Protein AF-A0A0B6XXY2-F1 (afdb_monomer_lite)

Secondary structure (DSSP, 8-state):
-PPP-S--PPEEEEETT-SGGGTPPSBTHHHHHTT-S--SEEEE--GGGGGG-SEEEEES---------TT-EEEEE-SS-TTTSTTTTTGGGS--S--------------

Foldseek 3Di:
DDDPPDPQQAAEEEAAVFDVVVVDDFFQVRCVVVVPPDSRYTYDHDPVCQLVHQEYEYADDDDDPDDHDPSHYYHYDYPDDLCPDPPSVVVPPPPPDDPPPPPDDDPDDPD

InterPro domains:
  IPR031481 Fucosyltransferase, N-terminal [PF17039] (13-90)

Sequence (111 aa):
RKLPSGDIKLKKILVYDGLAGWDLKPGQETFLQQKCAVPYCELIDSRHDQAQADVILFQGISLDQEPHPPHQKWVLFMLESPYHTQDLSSAACKLRRVCLNLFIVFPQIWR

pLDDT: mean 70.36, std 19.59, range [29.64, 91.94]

Organism: NCBI:txid1028688

Structure (mmCIF, N/CA/C/O backbone):
data_AF-A0A0B6XXY2-F1
#
_entry.id   AF-A0A0B6XXY2-F1
#
loop_
_atom_site.group_PDB
_atom_site.id
_atom_site.type_symbol
_atom_site.label_atom_id
_atom_site.label_alt_id
_atom_site.label_comp_id
_atom_site.label_asym_id
_atom_site.label_entity_id
_atom_site.label_seq_id
_atom_site.pdbx_PDB_ins_code
_atom_site.Cartn_x
_atom_site.Cartn_y
_atom_site.Cartn_z
_atom_site.occupancy
_atom_site.B_iso_or_equiv
_atom_site.auth_seq_id
_atom_site.auth_comp_id
_atom_site.auth_asym_id
_atom_site.auth_atom_id
_atom_site.pdbx_PDB_model_num
ATOM 1 N N . ARG A 1 1 ? -20.941 8.622 4.257 1.00 47.59 1 ARG A N 1
ATOM 2 C CA . ARG A 1 1 ? -21.181 7.207 3.871 1.00 47.59 1 ARG A CA 1
ATOM 3 C C . ARG A 1 1 ? -21.296 6.410 5.166 1.00 47.59 1 ARG A C 1
ATOM 5 O O . ARG A 1 1 ? -20.452 6.624 6.025 1.00 47.59 1 ARG A O 1
ATOM 12 N N . LYS A 1 2 ? -22.353 5.608 5.360 1.00 42.56 2 LYS A N 1
ATOM 13 C CA . LYS A 1 2 ? -22.511 4.772 6.567 1.00 42.56 2 LYS A CA 1
ATOM 14 C C . LYS A 1 2 ? -21.438 3.675 6.560 1.00 42.56 2 LYS A C 1
ATOM 16 O O . LYS A 1 2 ? -21.317 2.981 5.554 1.00 42.56 2 LYS A O 1
ATOM 21 N N . LEU A 1 3 ? -20.669 3.555 7.644 1.00 57.56 3 LEU A N 1
ATOM 22 C CA . LEU A 1 3 ? -19.787 2.408 7.871 1.00 57.56 3 LEU A CA 1
ATOM 23 C C . LEU A 1 3 ? -20.664 1.175 8.156 1.00 57.56 3 LEU A C 1
ATOM 25 O O . LEU A 1 3 ? -21.597 1.292 8.957 1.00 57.56 3 LEU A O 1
ATOM 29 N N . PRO A 1 4 ? -20.437 0.015 7.516 1.00 54.84 4 PRO A N 1
ATOM 30 C CA . PRO A 1 4 ? -21.090 -1.219 7.915 1.00 54.84 4 PRO A CA 1
ATOM 31 C C . PRO A 1 4 ? -20.634 -1.560 9.335 1.00 54.84 4 PRO A C 1
ATOM 33 O O . PRO A 1 4 ? -19.447 -1.727 9.592 1.00 54.84 4 PRO A O 1
ATOM 36 N N . SER A 1 5 ? -21.593 -1.639 10.254 1.00 54.03 5 SER A N 1
ATOM 37 C CA . SER A 1 5 ? -21.410 -2.034 11.655 1.00 54.03 5 SER A CA 1
ATOM 38 C C . SER A 1 5 ? -21.268 -3.559 11.776 1.00 54.03 5 SER A C 1
ATOM 40 O O . SER A 1 5 ? -22.029 -4.210 12.487 1.00 54.03 5 SER A O 1
ATOM 42 N N . GLY A 1 6 ? -20.344 -4.128 11.005 1.00 57.50 6 GLY A N 1
ATOM 43 C CA . GLY A 1 6 ? -19.832 -5.484 11.171 1.00 57.50 6 GLY A CA 1
ATOM 44 C C . GLY A 1 6 ? -18.355 -5.392 11.529 1.00 57.50 6 GLY A C 1
ATOM 45 O O . GLY A 1 6 ? -17.727 -4.373 11.253 1.00 57.50 6 GLY A O 1
ATOM 46 N N . ASP A 1 7 ? -17.804 -6.426 12.150 1.00 61.56 7 ASP A N 1
ATOM 47 C CA . ASP A 1 7 ? -16.377 -6.523 12.464 1.00 61.56 7 ASP A CA 1
ATOM 48 C C . ASP A 1 7 ? -15.574 -6.593 11.146 1.00 61.56 7 ASP A C 1
ATOM 50 O O . ASP A 1 7 ? -15.322 -7.661 10.585 1.00 61.56 7 ASP A O 1
ATOM 54 N N . ILE A 1 8 ? -15.307 -5.434 10.533 1.00 71.69 8 ILE A N 1
ATOM 55 C CA . ILE A 1 8 ? -14.610 -5.359 9.249 1.00 71.69 8 ILE A CA 1
ATOM 56 C C . ILE A 1 8 ? -13.128 -5.518 9.543 1.00 71.69 8 ILE A C 1
ATOM 58 O O . ILE A 1 8 ? -12.460 -4.576 9.968 1.00 71.69 8 ILE A O 1
ATOM 62 N N . LYS A 1 9 ? -12.617 -6.723 9.282 1.00 80.38 9 LYS A N 1
ATOM 63 C CA . LYS A 1 9 ? -11.188 -7.016 9.352 1.00 80.38 9 LYS A CA 1
ATOM 64 C C . LYS A 1 9 ? -10.414 -6.043 8.459 1.00 80.38 9 LYS A C 1
ATOM 66 O O . LYS A 1 9 ? -10.593 -6.045 7.238 1.00 80.38 9 LYS A O 1
ATOM 71 N N . LEU A 1 10 ? -9.551 -5.241 9.079 1.00 85.19 10 LEU A N 1
ATOM 72 C CA . LEU A 1 10 ? -8.656 -4.330 8.375 1.00 85.19 10 LEU A CA 1
ATOM 73 C C . LEU A 1 10 ? -7.674 -5.124 7.511 1.00 85.19 10 LEU A C 1
ATOM 75 O O . LEU A 1 10 ? -7.144 -6.159 7.923 1.00 85.19 10 LEU A O 1
ATOM 79 N N . LYS A 1 11 ? -7.474 -4.642 6.285 1.00 88.62 11 LYS A N 1
ATOM 80 C CA . LYS A 1 11 ? -6.505 -5.196 5.341 1.00 88.62 11 LYS A CA 1
ATOM 81 C C . LYS A 1 11 ? -5.139 -4.570 5.569 1.00 88.62 11 LYS A C 1
ATOM 83 O O . LYS A 1 11 ? -5.035 -3.348 5.637 1.00 88.62 11 LYS A O 1
ATOM 88 N N . LYS A 1 12 ? -4.103 -5.404 5.648 1.00 90.81 12 LYS A N 1
ATOM 89 C CA . LYS A 1 12 ? -2.734 -4.962 5.937 1.00 90.81 12 LYS A CA 1
ATOM 90 C C . LYS A 1 12 ? -1.961 -4.714 4.651 1.00 90.81 12 LYS A C 1
ATOM 92 O O . LYS A 1 12 ? -1.822 -5.622 3.829 1.00 90.81 12 LYS A O 1
ATOM 97 N N . ILE A 1 13 ? -1.448 -3.499 4.501 1.00 90.69 13 ILE A N 1
ATOM 98 C CA . ILE A 1 13 ? -0.597 -3.091 3.385 1.00 90.69 13 ILE A CA 1
ATOM 99 C C . ILE A 1 13 ? 0.792 -2.796 3.946 1.00 90.69 13 ILE A C 1
ATOM 101 O O . ILE A 1 13 ? 0.983 -1.816 4.663 1.00 90.69 13 ILE A O 1
ATOM 105 N N . LEU A 1 14 ? 1.752 -3.656 3.620 1.00 90.94 14 LEU A N 1
ATOM 106 C CA . LEU A 1 14 ? 3.152 -3.481 3.977 1.00 90.94 14 LEU A CA 1
ATOM 107 C C . LEU A 1 14 ? 3.837 -2.581 2.957 1.00 90.94 14 LEU A C 1
ATOM 109 O O . LEU A 1 14 ? 3.887 -2.923 1.781 1.00 90.94 14 LEU A O 1
ATOM 113 N N . VAL A 1 15 ? 4.400 -1.465 3.408 1.00 90.56 15 VAL A N 1
ATOM 114 C CA . VAL A 1 15 ? 5.299 -0.637 2.600 1.00 90.56 15 VAL A CA 1
ATOM 115 C C . VAL A 1 15 ? 6.718 -1.131 2.839 1.00 90.56 15 VAL A C 1
ATOM 117 O O . VAL A 1 15 ? 7.299 -0.894 3.897 1.00 90.56 15 VAL A O 1
ATOM 120 N N . TYR A 1 16 ? 7.254 -1.866 1.866 1.00 86.38 16 TYR A N 1
ATOM 121 C CA . TYR A 1 16 ? 8.502 -2.616 2.002 1.00 86.38 16 TYR A CA 1
ATOM 122 C C . TYR A 1 16 ? 9.716 -1.706 2.229 1.00 86.38 16 TYR A C 1
ATOM 124 O O . TYR A 1 16 ? 10.617 -2.044 2.993 1.00 86.38 16 TYR A O 1
ATOM 132 N N . ASP A 1 17 ? 9.732 -0.530 1.610 1.00 84.75 17 ASP A N 1
ATOM 133 C CA . ASP A 1 17 ? 10.802 0.467 1.748 1.00 84.75 17 ASP A CA 1
ATOM 134 C C . ASP A 1 17 ? 10.622 1.373 2.979 1.00 84.75 17 ASP A C 1
ATOM 136 O O . ASP A 1 17 ? 11.463 2.222 3.274 1.00 84.75 17 ASP A O 1
ATOM 140 N N . GLY A 1 18 ? 9.546 1.151 3.739 1.00 86.62 18 GLY A N 1
ATOM 141 C CA . GLY A 1 18 ? 9.182 1.921 4.919 1.00 86.62 18 GLY A CA 1
ATOM 142 C C . GLY A 1 18 ? 8.294 3.128 4.609 1.00 86.62 18 GLY A C 1
ATOM 143 O O . GLY A 1 18 ? 8.258 3.666 3.504 1.00 86.62 18 GLY A O 1
ATOM 144 N N . LEU A 1 19 ? 7.557 3.573 5.627 1.00 87.00 19 LEU A N 1
ATOM 145 C CA . LEU A 1 19 ? 6.554 4.637 5.490 1.00 87.00 19 LEU A CA 1
ATOM 146 C C . LEU A 1 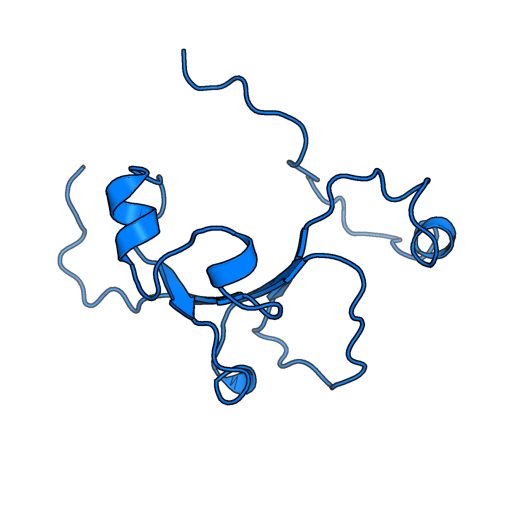19 ? 7.165 6.041 5.394 1.00 87.00 19 LEU A C 1
ATOM 148 O O . LEU A 1 19 ? 6.582 6.928 4.770 1.00 87.00 19 LEU A O 1
ATOM 152 N N . ALA A 1 20 ? 8.355 6.235 5.970 1.00 84.00 20 ALA A N 1
ATOM 153 C CA . ALA A 1 20 ? 9.033 7.529 6.014 1.00 84.00 20 ALA A CA 1
ATOM 154 C C . ALA A 1 20 ? 9.383 8.069 4.618 1.00 84.00 20 ALA A C 1
ATOM 156 O O . ALA A 1 20 ? 9.305 9.273 4.391 1.00 84.00 20 ALA A O 1
ATOM 157 N N . GLY A 1 21 ? 9.714 7.192 3.663 1.00 77.62 21 GLY A N 1
ATOM 158 C CA . GLY A 1 21 ? 10.034 7.601 2.292 1.00 77.62 21 GLY A CA 1
ATOM 159 C C . GLY A 1 21 ? 8.849 8.202 1.528 1.00 77.62 21 GLY A C 1
ATOM 160 O O . GLY A 1 21 ? 9.049 8.844 0.501 1.00 77.62 21 GLY A O 1
ATOM 161 N N . TRP A 1 22 ? 7.621 7.979 2.006 1.00 77.56 22 TRP A N 1
ATOM 162 C CA . TRP A 1 22 ? 6.375 8.404 1.358 1.00 77.56 22 TRP A CA 1
ATOM 163 C C . TRP A 1 22 ? 5.598 9.425 2.202 1.00 77.56 22 TRP A C 1
ATOM 165 O O . TRP A 1 22 ? 4.475 9.772 1.840 1.00 77.56 22 TRP A O 1
ATOM 175 N N . ASP A 1 23 ? 6.167 9.877 3.326 1.00 84.31 23 ASP A N 1
ATOM 176 C CA . ASP A 1 23 ? 5.490 10.727 4.317 1.00 84.31 23 ASP A CA 1
ATOM 177 C C . ASP A 1 23 ? 4.131 10.140 4.765 1.00 84.31 23 ASP A C 1
ATOM 179 O O . ASP A 1 23 ? 3.121 10.830 4.923 1.00 84.31 23 ASP A O 1
ATOM 183 N N . LEU A 1 24 ? 4.086 8.810 4.915 1.00 86.12 24 LEU A N 1
ATOM 184 C CA . LEU A 1 24 ? 2.894 8.082 5.342 1.00 86.12 24 LE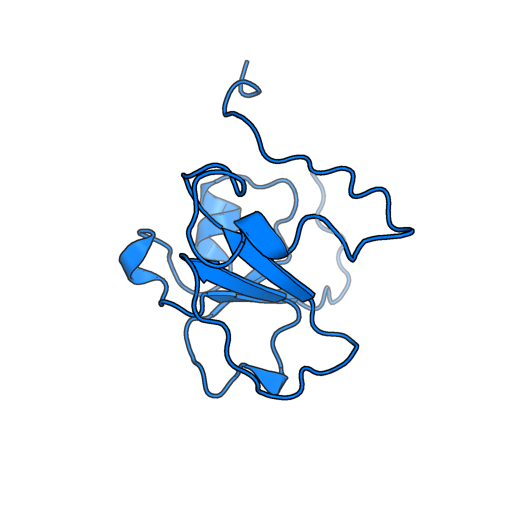U A CA 1
ATOM 185 C C . LEU A 1 24 ? 2.932 7.831 6.845 1.00 86.12 24 LEU A C 1
ATOM 187 O O . LEU A 1 24 ? 3.987 7.615 7.442 1.00 86.12 24 LEU A O 1
ATOM 191 N N . LYS A 1 25 ? 1.748 7.796 7.455 1.00 88.00 25 LYS A N 1
ATOM 192 C CA . LYS A 1 25 ? 1.593 7.432 8.860 1.00 88.00 25 LYS A CA 1
ATOM 193 C C . LYS A 1 25 ? 1.203 5.960 8.968 1.00 88.00 25 LYS A C 1
ATOM 195 O O . LYS A 1 25 ? 0.433 5.481 8.132 1.00 88.00 25 LYS A O 1
ATOM 200 N N . PRO A 1 26 ? 1.701 5.240 9.984 1.00 87.44 26 PRO A N 1
ATOM 201 C CA . PRO A 1 26 ? 1.296 3.862 10.214 1.00 87.44 26 PRO A CA 1
ATOM 202 C C . PRO A 1 26 ? -0.193 3.775 10.574 1.00 87.44 26 PRO A C 1
ATOM 204 O O . PRO A 1 26 ? -0.797 4.713 11.101 1.00 87.44 26 PRO A O 1
ATOM 207 N N . GLY A 1 27 ? -0.790 2.618 10.301 1.00 87.81 27 GLY A N 1
ATOM 208 C CA . GLY A 1 27 ? -2.191 2.341 10.588 1.00 87.81 27 GLY A CA 1
ATOM 209 C C . GLY A 1 27 ? -3.155 2.909 9.544 1.00 87.81 27 GLY A C 1
ATOM 210 O O . GLY A 1 27 ? -2.861 2.989 8.352 1.00 87.81 27 GLY A O 1
ATOM 211 N N . GLN A 1 28 ? -4.356 3.266 9.995 1.00 88.56 28 GLN A N 1
ATOM 212 C CA . GLN A 1 28 ? -5.466 3.702 9.137 1.00 88.56 28 GLN A CA 1
ATOM 213 C C . GLN A 1 28 ? -5.481 5.226 8.895 1.00 88.56 28 GLN A C 1
ATOM 215 O O . GLN A 1 28 ? -6.273 5.730 8.095 1.00 88.56 28 GLN A O 1
ATOM 220 N N . GLU A 1 29 ? -4.633 5.982 9.599 1.00 86.56 29 GLU A N 1
ATOM 221 C CA . GLU A 1 29 ? -4.728 7.443 9.684 1.00 86.56 29 GLU A CA 1
ATOM 222 C C . GLU A 1 29 ? -4.628 8.116 8.310 1.00 86.56 29 GLU A C 1
ATOM 224 O O . GLU A 1 29 ? -5.448 8.978 7.984 1.00 86.56 29 GLU A O 1
ATOM 229 N N . THR A 1 30 ? -3.695 7.668 7.467 1.00 85.50 30 THR A N 1
ATOM 230 C CA . THR A 1 30 ? -3.523 8.202 6.112 1.00 85.50 30 THR A CA 1
ATOM 231 C C . THR A 1 30 ? -4.784 8.039 5.261 1.00 85.50 30 THR A C 1
ATOM 233 O O . THR A 1 30 ? -5.205 8.991 4.603 1.00 85.50 30 THR A O 1
ATOM 236 N N . PHE A 1 31 ? -5.440 6.875 5.301 1.00 86.12 31 PHE A N 1
ATOM 237 C CA . PHE A 1 31 ? -6.652 6.627 4.510 1.00 86.12 31 PHE A CA 1
ATOM 238 C C . PHE A 1 31 ? -7.821 7.511 4.948 1.00 86.12 31 PHE A C 1
ATOM 240 O O . PHE A 1 31 ? -8.602 7.975 4.111 1.00 86.12 31 PHE A O 1
ATOM 247 N N . LEU A 1 32 ? -7.935 7.765 6.254 1.00 84.75 32 LEU A N 1
ATOM 248 C CA . LEU A 1 32 ? -8.969 8.630 6.813 1.00 84.75 32 LEU A CA 1
ATOM 249 C C . LEU A 1 32 ? -8.704 10.105 6.487 1.00 84.75 32 LEU A C 1
ATOM 251 O O . LEU A 1 32 ? -9.625 10.808 6.066 1.00 84.75 32 LEU A O 1
ATOM 255 N N . GLN A 1 33 ? -7.455 10.563 6.615 1.00 85.69 33 GLN A N 1
ATOM 256 C CA . GLN A 1 33 ? -7.053 11.941 6.307 1.00 85.69 33 GLN A CA 1
ATOM 257 C C . GLN A 1 33 ? -7.228 12.274 4.825 1.00 85.69 33 GLN A C 1
ATOM 259 O O . GLN A 1 33 ? -7.789 13.317 4.488 1.00 85.69 33 GLN A O 1
ATOM 264 N N . GLN A 1 34 ? -6.828 11.359 3.939 1.00 84.31 34 GLN A N 1
ATOM 265 C CA . GLN A 1 34 ? -6.961 11.519 2.489 1.00 84.31 34 GLN A CA 1
ATOM 266 C C . GLN A 1 34 ? -8.384 11.243 1.975 1.00 84.31 34 GLN A C 1
ATOM 268 O O . GLN A 1 34 ? -8.647 11.379 0.781 1.00 84.31 34 GLN A O 1
ATOM 273 N N . LYS A 1 35 ? -9.324 10.880 2.864 1.00 84.44 35 LYS A N 1
ATOM 274 C CA . LYS A 1 35 ? -10.720 10.547 2.527 1.00 84.44 35 LYS A CA 1
ATOM 275 C C . LYS A 1 35 ? -10.809 9.486 1.421 1.00 84.44 35 LYS A C 1
ATOM 277 O O . LYS A 1 35 ? -11.655 9.571 0.525 1.00 84.44 35 LYS A O 1
ATOM 282 N N . CYS A 1 36 ? -9.939 8.479 1.495 1.00 79.31 36 CYS A N 1
ATOM 283 C CA . CYS A 1 36 ? -9.875 7.392 0.528 1.00 79.31 36 CYS A CA 1
ATOM 284 C C . CYS A 1 36 ? -11.202 6.622 0.473 1.00 79.31 36 CYS A C 1
ATOM 286 O O . CYS A 1 36 ? -11.891 6.433 1.477 1.00 79.31 36 CYS A O 1
ATOM 288 N N . ALA A 1 37 ? -11.568 6.139 -0.717 1.00 79.44 37 ALA A N 1
ATOM 289 C CA . ALA A 1 37 ? -12.807 5.380 -0.904 1.00 79.44 37 ALA A CA 1
ATOM 290 C C . ALA A 1 37 ? -12.822 4.049 -0.128 1.00 79.44 37 ALA A C 1
ATOM 292 O O . ALA A 1 37 ? -13.897 3.542 0.193 1.00 79.44 37 ALA A O 1
ATOM 293 N N . VAL A 1 38 ? -11.636 3.526 0.187 1.00 78.56 38 VAL A N 1
ATOM 294 C CA . VAL A 1 38 ? -11.387 2.318 0.975 1.00 78.56 38 VAL A CA 1
ATOM 295 C C . VAL A 1 38 ? -10.767 2.705 2.321 1.00 78.56 38 VAL A C 1
ATOM 297 O O . VAL A 1 38 ? -9.549 2.819 2.418 1.00 78.56 38 VAL A O 1
ATOM 300 N N . PRO A 1 39 ? -11.579 2.933 3.369 1.00 76.50 39 PRO A N 1
ATOM 301 C CA . PRO A 1 39 ? -11.048 3.247 4.688 1.00 76.50 39 PRO A CA 1
ATOM 302 C C . PRO A 1 39 ? -10.553 2.001 5.434 1.00 76.50 39 PRO A C 1
ATOM 304 O O . PRO A 1 39 ? -9.839 2.151 6.407 1.00 76.50 39 PRO A O 1
ATOM 307 N N . TYR A 1 40 ? -10.905 0.779 5.024 1.00 85.19 40 TYR A N 1
ATOM 308 C CA . TYR A 1 40 ? -10.644 -0.457 5.788 1.00 85.19 40 TYR A CA 1
ATOM 309 C C . TYR A 1 40 ? -9.254 -1.066 5.548 1.00 85.19 40 TYR A C 1
ATOM 311 O O . TYR A 1 40 ? -9.109 -2.286 5.458 1.00 85.19 40 TYR A O 1
ATOM 319 N N . CYS A 1 41 ? -8.243 -0.215 5.414 1.00 85.69 41 CYS A N 1
ATOM 320 C CA . CYS A 1 41 ? -6.861 -0.615 5.189 1.00 85.69 41 CYS A CA 1
ATOM 321 C C . CYS A 1 41 ? -5.964 0.018 6.251 1.00 85.69 41 CYS A C 1
ATOM 323 O O . CYS A 1 41 ? -6.199 1.151 6.668 1.00 85.69 41 CYS A O 1
ATOM 325 N N . GLU A 1 42 ? -4.925 -0.700 6.656 1.00 89.69 42 GLU A N 1
ATOM 326 C CA . GLU A 1 42 ? -3.882 -0.197 7.540 1.00 89.69 42 GLU A CA 1
ATOM 327 C C . GLU A 1 42 ? -2.506 -0.337 6.888 1.00 89.69 42 GLU A C 1
ATOM 329 O O . GLU A 1 42 ? -2.220 -1.328 6.211 1.00 89.69 42 GLU A O 1
ATOM 334 N N . LEU A 1 43 ? -1.673 0.685 7.076 1.00 90.88 43 LEU A N 1
ATOM 335 C CA . LEU A 1 43 ? -0.293 0.715 6.616 1.00 90.88 43 LEU A CA 1
ATOM 336 C C . LEU A 1 43 ? 0.638 0.182 7.702 1.00 90.88 43 LEU A C 1
ATOM 338 O O . LEU A 1 43 ? 0.583 0.626 8.849 1.00 90.88 43 LEU A O 1
ATOM 342 N N . ILE A 1 44 ? 1.519 -0.731 7.317 1.00 91.94 44 ILE A N 1
ATOM 343 C CA . ILE A 1 44 ? 2.581 -1.268 8.168 1.00 91.94 44 ILE A CA 1
ATOM 344 C C . ILE A 1 44 ? 3.929 -1.114 7.454 1.00 91.94 44 ILE A C 1
ATOM 346 O O . ILE A 1 44 ? 3.989 -1.098 6.226 1.00 91.94 44 ILE A O 1
ATOM 350 N N . ASP A 1 45 ? 5.010 -1.005 8.219 1.00 89.25 45 ASP A N 1
ATOM 351 C CA . ASP A 1 45 ? 6.403 -0.915 7.746 1.00 89.25 45 ASP A CA 1
ATOM 352 C C . ASP A 1 45 ? 7.288 -2.070 8.247 1.00 89.25 45 ASP A C 1
ATOM 354 O O . ASP A 1 45 ? 8.431 -2.232 7.819 1.00 89.25 45 ASP A O 1
ATOM 358 N N . SER A 1 46 ? 6.768 -2.898 9.151 1.00 86.62 46 SER A N 1
ATOM 359 C CA . SER A 1 46 ? 7.491 -4.021 9.741 1.00 86.62 46 SER A CA 1
ATOM 360 C C . SER A 1 46 ? 7.642 -5.184 8.756 1.00 86.62 46 SER A C 1
ATOM 362 O O . SER A 1 46 ? 6.675 -5.869 8.417 1.00 86.62 46 SER A O 1
ATOM 364 N N . ARG A 1 47 ? 8.889 -5.485 8.365 1.00 83.56 47 ARG A N 1
ATOM 365 C CA . ARG A 1 47 ? 9.231 -6.676 7.556 1.00 83.56 47 ARG A CA 1
ATOM 366 C C . ARG A 1 47 ? 8.878 -7.996 8.251 1.00 83.56 47 ARG A C 1
ATOM 368 O O . ARG A 1 47 ? 8.616 -8.988 7.583 1.00 83.56 47 ARG A O 1
ATOM 375 N N . HIS A 1 48 ? 8.826 -8.019 9.584 1.00 85.12 48 HIS A N 1
ATOM 376 C CA . HIS A 1 48 ? 8.458 -9.222 10.340 1.00 85.12 48 HIS A CA 1
ATOM 377 C C . HIS A 1 48 ? 6.997 -9.628 10.097 1.00 85.12 48 HIS A C 1
ATOM 379 O O . HIS A 1 48 ? 6.660 -10.810 10.140 1.00 85.12 48 HIS A O 1
ATOM 385 N N . ASP A 1 49 ? 6.138 -8.659 9.779 1.00 85.12 49 ASP A N 1
ATOM 386 C CA . ASP A 1 49 ? 4.720 -8.877 9.502 1.00 85.12 49 ASP A CA 1
ATOM 387 C C . ASP A 1 49 ? 4.441 -9.168 8.021 1.00 85.12 49 ASP A C 1
ATOM 389 O O . ASP A 1 49 ? 3.282 -9.297 7.617 1.00 85.12 49 ASP A O 1
ATOM 393 N N . GLN A 1 50 ? 5.490 -9.342 7.208 1.00 84.44 50 GLN A N 1
ATOM 394 C CA . GLN A 1 50 ? 5.382 -9.632 5.781 1.00 84.44 50 GLN A CA 1
ATOM 395 C C . GLN A 1 50 ? 4.498 -10.846 5.499 1.00 84.44 50 GLN A C 1
ATOM 397 O O . GLN A 1 50 ? 3.655 -10.776 4.615 1.00 84.44 50 GLN A O 1
ATOM 402 N N . ALA A 1 51 ? 4.604 -11.932 6.265 1.00 83.81 51 ALA A N 1
ATOM 403 C CA . ALA A 1 51 ? 3.773 -13.123 6.054 1.00 83.81 51 ALA A CA 1
ATOM 404 C C . ALA A 1 51 ? 2.272 -12.897 6.338 1.00 83.81 51 ALA A C 1
ATOM 406 O O . ALA A 1 51 ? 1.438 -13.681 5.891 1.00 83.81 51 ALA A O 1
ATOM 407 N N . GLN A 1 52 ? 1.928 -11.849 7.092 1.00 86.62 52 GLN A N 1
ATOM 408 C CA . GLN A 1 52 ? 0.554 -11.510 7.474 1.00 86.62 52 GLN A CA 1
ATOM 409 C C . GLN A 1 52 ? -0.044 -10.385 6.619 1.00 86.62 52 GLN A C 1
ATOM 411 O O . GLN A 1 52 ? -1.237 -10.098 6.738 1.00 86.62 52 GLN A O 1
ATOM 416 N N . ALA A 1 53 ? 0.771 -9.722 5.796 1.00 88.62 53 ALA A N 1
ATOM 417 C CA . ALA A 1 53 ? 0.327 -8.634 4.944 1.00 88.62 53 ALA A CA 1
ATOM 418 C C . ALA A 1 53 ? -0.494 -9.170 3.763 1.00 88.62 53 ALA A C 1
ATOM 420 O O . ALA A 1 53 ? -0.051 -10.061 3.036 1.00 88.62 53 ALA A O 1
ATOM 421 N N . ASP A 1 54 ? -1.674 -8.592 3.531 1.00 88.50 54 ASP A N 1
ATOM 422 C CA . ASP A 1 54 ? -2.482 -8.899 2.348 1.00 88.50 54 ASP A CA 1
ATOM 423 C C . ASP A 1 54 ? -1.823 -8.337 1.077 1.00 88.50 54 ASP A C 1
ATOM 425 O O . ASP A 1 54 ? -1.914 -8.935 0.001 1.00 88.50 54 ASP A O 1
ATOM 429 N N . VAL A 1 55 ? -1.161 -7.181 1.200 1.00 89.06 55 VAL A N 1
ATOM 430 C C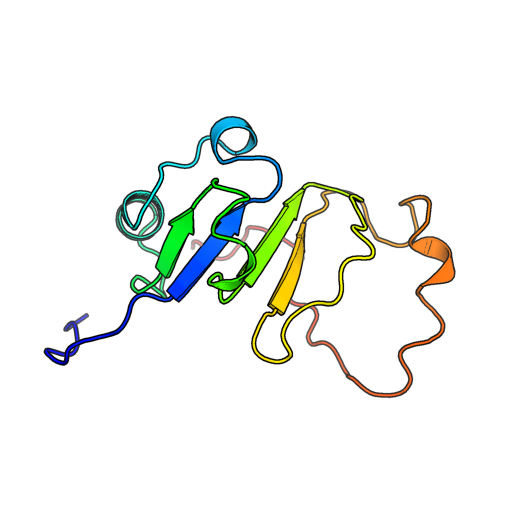A . VAL A 1 55 ? -0.476 -6.497 0.101 1.00 89.06 55 VAL A CA 1
ATOM 431 C C . VAL A 1 55 ? 0.922 -6.069 0.531 1.00 89.06 55 VAL A C 1
ATOM 433 O O . VAL A 1 55 ? 1.079 -5.514 1.614 1.00 89.06 55 VAL A O 1
ATOM 436 N N . ILE A 1 56 ? 1.915 -6.271 -0.334 1.00 88.12 56 ILE A N 1
ATOM 437 C CA . ILE A 1 56 ? 3.241 -5.658 -0.209 1.00 88.12 56 ILE A CA 1
ATOM 438 C C . ILE A 1 56 ? 3.401 -4.616 -1.308 1.00 88.12 56 ILE A C 1
ATOM 440 O O . ILE A 1 56 ? 3.152 -4.897 -2.480 1.00 88.12 56 ILE A O 1
ATOM 444 N N . LEU A 1 57 ? 3.811 -3.420 -0.915 1.00 87.69 57 LEU A N 1
ATOM 445 C CA . LEU A 1 57 ? 4.075 -2.286 -1.772 1.00 87.69 57 LEU A CA 1
ATOM 446 C C . LEU A 1 57 ? 5.578 -2.024 -1.811 1.00 87.69 57 LEU A C 1
ATOM 448 O O . LEU A 1 57 ? 6.182 -1.728 -0.781 1.00 87.69 57 LEU A O 1
ATOM 452 N N . PHE A 1 58 ? 6.152 -2.121 -3.003 1.00 85.00 58 PHE A N 1
ATOM 453 C CA . PHE A 1 58 ? 7.561 -1.864 -3.271 1.00 85.00 58 PHE A CA 1
ATOM 454 C C . PHE A 1 58 ? 7.720 -0.509 -3.959 1.00 85.00 58 PHE A C 1
ATOM 456 O O . PHE A 1 58 ? 7.015 -0.208 -4.928 1.00 85.00 58 PHE A O 1
ATOM 463 N N . GLN A 1 59 ? 8.654 0.298 -3.475 1.00 79.62 59 GLN A N 1
ATOM 464 C CA . GLN A 1 59 ? 9.103 1.541 -4.078 1.00 79.62 59 GLN A CA 1
ATOM 465 C C . GLN A 1 59 ? 10.377 1.259 -4.884 1.00 79.62 59 GLN A C 1
ATOM 467 O O . GLN A 1 59 ? 11.495 1.399 -4.398 1.00 79.62 59 GLN A O 1
ATOM 472 N N . GLY A 1 60 ? 10.203 0.874 -6.147 1.00 72.62 60 GLY A N 1
ATOM 473 C CA . GLY A 1 60 ? 11.310 0.478 -7.018 1.00 72.62 60 GLY A CA 1
ATOM 474 C C . GLY A 1 60 ? 11.636 -1.017 -6.976 1.00 72.62 60 GLY A C 1
ATOM 475 O O . GLY A 1 60 ? 10.936 -1.824 -6.365 1.00 72.62 60 GLY A O 1
ATOM 476 N N . ILE A 1 61 ? 12.667 -1.405 -7.727 1.00 65.81 61 ILE A N 1
ATOM 477 C CA . ILE A 1 61 ? 12.967 -2.814 -7.990 1.00 65.81 61 ILE A CA 1
ATOM 478 C C . ILE A 1 61 ? 13.782 -3.386 -6.830 1.00 65.81 61 ILE A C 1
ATOM 480 O O . ILE A 1 61 ? 15.008 -3.383 -6.849 1.00 65.81 61 ILE A O 1
ATOM 484 N N . SER A 1 62 ? 13.071 -3.917 -5.843 1.00 61.41 62 SER A N 1
ATOM 485 C CA . SER A 1 62 ? 13.617 -4.839 -4.850 1.00 61.41 62 SER A CA 1
ATOM 486 C C . SER A 1 62 ? 12.899 -6.170 -5.031 1.00 61.41 62 SER A C 1
ATOM 488 O O . SER A 1 62 ? 11.850 -6.414 -4.441 1.00 61.41 62 SER A O 1
ATOM 490 N N . LEU A 1 63 ? 13.402 -7.000 -5.948 1.00 60.50 63 LEU A N 1
ATOM 491 C CA . LEU A 1 63 ? 12.856 -8.338 -6.173 1.00 60.50 63 LEU A CA 1
ATOM 492 C C . LEU A 1 63 ? 13.439 -9.288 -5.131 1.00 60.50 63 LEU A C 1
ATOM 494 O O . LEU A 1 63 ? 14.414 -9.991 -5.393 1.00 60.50 63 LEU A O 1
ATOM 498 N N . ASP A 1 64 ? 12.819 -9.320 -3.957 1.00 58.88 64 ASP A N 1
ATOM 499 C CA . ASP A 1 64 ? 13.024 -10.439 -3.049 1.00 58.88 64 ASP A CA 1
ATOM 500 C C . ASP A 1 64 ? 12.519 -11.717 -3.722 1.00 58.88 64 ASP A C 1
ATOM 502 O O . ASP A 1 64 ? 11.371 -11.807 -4.158 1.00 58.88 64 ASP A O 1
ATOM 506 N N . GLN A 1 65 ? 13.393 -12.717 -3.810 1.00 57.31 65 GLN A N 1
ATOM 507 C CA . GLN A 1 65 ? 13.080 -14.029 -4.386 1.00 57.31 65 GLN A CA 1
ATOM 508 C C . GLN A 1 65 ? 12.309 -14.938 -3.416 1.00 57.31 65 GLN A C 1
ATOM 510 O O . GLN A 1 65 ? 12.127 -16.125 -3.694 1.00 57.31 65 GLN A O 1
ATOM 515 N N . GLU A 1 66 ? 11.869 -14.403 -2.277 1.00 64.81 66 GLU A N 1
ATOM 516 C CA . GLU A 1 66 ? 11.207 -15.185 -1.243 1.00 64.81 66 GLU A CA 1
ATOM 517 C C . GLU A 1 66 ? 9.837 -15.697 -1.720 1.00 64.81 66 GLU A C 1
ATOM 519 O O . GLU A 1 66 ? 9.052 -14.948 -2.319 1.00 64.81 66 GLU A O 1
ATOM 524 N N . PRO A 1 67 ? 9.514 -16.977 -1.462 1.00 62.38 67 PRO A N 1
ATOM 525 C CA . PRO A 1 67 ? 8.238 -17.557 -1.843 1.00 62.38 67 PRO A CA 1
ATOM 526 C C . PRO A 1 67 ? 7.094 -16.825 -1.139 1.00 62.38 67 PRO A C 1
ATOM 528 O O . PRO A 1 67 ? 6.953 -16.858 0.084 1.00 62.38 67 PRO A O 1
ATOM 531 N N . HIS A 1 68 ? 6.244 -16.173 -1.927 1.00 69.62 68 HIS A N 1
ATOM 532 C CA . HIS A 1 68 ? 5.125 -15.410 -1.396 1.00 69.62 68 HIS A CA 1
ATOM 533 C C . HIS A 1 68 ? 3.898 -16.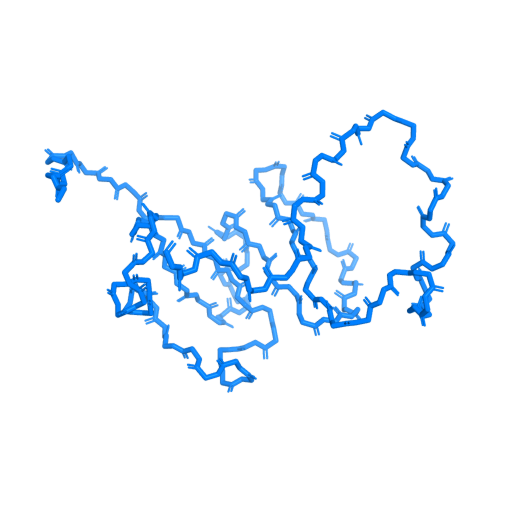302 -1.142 1.00 69.62 68 HIS A C 1
ATOM 535 O O . HIS A 1 68 ? 3.580 -17.188 -1.946 1.00 69.62 68 HIS A O 1
ATOM 541 N N . PRO A 1 69 ? 3.136 -16.058 -0.062 1.00 78.50 69 PRO A N 1
ATOM 542 C CA . PRO A 1 69 ? 1.864 -16.730 0.148 1.00 78.50 69 PRO A CA 1
ATOM 543 C C . PRO A 1 69 ? 0.893 -16.465 -1.019 1.00 78.50 69 PRO A C 1
ATOM 545 O O . PRO A 1 69 ? 0.840 -15.353 -1.545 1.00 78.50 69 PRO A O 1
ATOM 548 N N . PRO A 1 70 ? 0.048 -17.434 -1.416 1.00 77.31 70 PRO A N 1
ATOM 549 C CA . PRO A 1 70 ? -0.855 -17.278 -2.565 1.00 77.31 70 PRO A CA 1
ATOM 550 C C . PRO A 1 70 ? -1.942 -16.208 -2.360 1.00 77.31 70 PRO A C 1
ATOM 552 O O . PRO A 1 70 ? -2.532 -15.715 -3.324 1.00 77.31 70 PRO A O 1
ATOM 555 N N . HIS A 1 71 ? -2.223 -15.850 -1.106 1.00 81.00 71 HIS A N 1
ATOM 556 C CA . HIS A 1 71 ? -3.189 -14.813 -0.751 1.00 81.00 71 HIS A CA 1
ATOM 557 C C . HIS A 1 71 ? -2.601 -13.397 -0.812 1.00 81.00 71 HIS A C 1
ATOM 559 O O . HIS A 1 71 ? -3.361 -12.431 -0.847 1.00 81.00 71 HIS A O 1
ATOM 565 N N . GLN A 1 72 ? -1.275 -13.274 -0.847 1.00 86.31 72 GLN A N 1
ATOM 566 C CA . GLN A 1 72 ? -0.579 -12.002 -0.807 1.00 86.31 72 GLN A CA 1
ATOM 567 C C . GLN A 1 72 ? -0.436 -11.415 -2.215 1.00 86.31 72 GLN A C 1
ATOM 569 O O . GLN A 1 72 ? -0.097 -12.115 -3.171 1.00 86.31 72 GLN A O 1
ATOM 574 N N . LYS A 1 73 ? -0.717 -10.118 -2.359 1.00 86.75 73 LYS A N 1
ATOM 575 C CA . LYS A 1 73 ? -0.550 -9.378 -3.617 1.00 86.75 73 LYS A CA 1
ATOM 576 C C . LYS A 1 73 ? 0.647 -8.449 -3.531 1.00 86.75 73 LYS A C 1
ATOM 578 O O . LYS A 1 73 ? 0.829 -7.773 -2.529 1.00 86.75 73 LYS A O 1
ATOM 583 N N . TRP A 1 74 ? 1.461 -8.411 -4.575 1.00 86.75 74 TRP A N 1
ATOM 584 C CA . TRP A 1 74 ? 2.626 -7.533 -4.639 1.00 86.75 74 TRP A CA 1
ATOM 585 C C . TRP A 1 74 ? 2.348 -6.415 -5.633 1.00 86.75 74 TRP A C 1
ATOM 587 O O . TRP A 1 74 ? 1.868 -6.658 -6.743 1.00 86.75 74 TRP A O 1
ATOM 597 N N . VAL A 1 75 ? 2.609 -5.187 -5.206 1.00 85.50 75 VAL A N 1
ATOM 598 C CA . VAL A 1 75 ? 2.405 -3.973 -5.984 1.00 85.50 75 VAL A CA 1
ATOM 599 C C . VAL A 1 75 ? 3.743 -3.266 -6.075 1.00 85.50 75 VAL A C 1
ATOM 601 O O . VAL A 1 75 ? 4.352 -2.940 -5.062 1.00 85.50 75 VAL A O 1
ATOM 604 N N . LEU A 1 76 ? 4.191 -3.027 -7.299 1.00 84.69 76 LEU A N 1
ATOM 605 C CA . LEU A 1 76 ? 5.393 -2.259 -7.575 1.00 84.69 76 LEU A CA 1
ATOM 606 C C . LEU A 1 76 ? 4.984 -0.847 -7.991 1.00 84.69 76 LEU A C 1
ATOM 608 O O . LEU A 1 76 ? 4.296 -0.671 -8.998 1.00 84.69 76 LEU A O 1
ATOM 612 N N . PHE A 1 77 ? 5.399 0.148 -7.212 1.00 82.50 77 PHE A N 1
ATOM 613 C CA . PHE A 1 77 ? 5.219 1.557 -7.526 1.00 82.50 77 PHE A CA 1
ATOM 614 C C . PHE A 1 77 ? 6.521 2.143 -8.068 1.00 82.50 77 PHE A C 1
ATOM 616 O O . PHE A 1 77 ? 7.568 2.090 -7.420 1.00 82.50 77 PHE A O 1
ATOM 623 N N . MET A 1 78 ? 6.445 2.715 -9.267 1.00 79.44 78 MET A N 1
ATOM 624 C CA . MET A 1 78 ? 7.553 3.394 -9.931 1.00 79.44 78 MET A CA 1
ATOM 625 C C . MET A 1 78 ? 7.029 4.637 -10.638 1.00 79.44 78 MET A C 1
ATOM 627 O O . MET A 1 78 ? 5.899 4.654 -11.128 1.00 79.44 78 MET A O 1
ATOM 631 N N . LEU A 1 79 ? 7.872 5.664 -10.698 1.00 82.88 79 LEU A N 1
ATOM 632 C CA . LEU A 1 79 ? 7.594 6.886 -11.455 1.00 82.88 79 LEU A CA 1
ATOM 633 C C . LEU A 1 79 ? 8.004 6.753 -12.927 1.00 82.88 79 LEU A C 1
ATOM 635 O O . LEU A 1 79 ? 7.477 7.462 -13.781 1.00 82.88 79 LEU A O 1
ATOM 639 N N . GLU A 1 8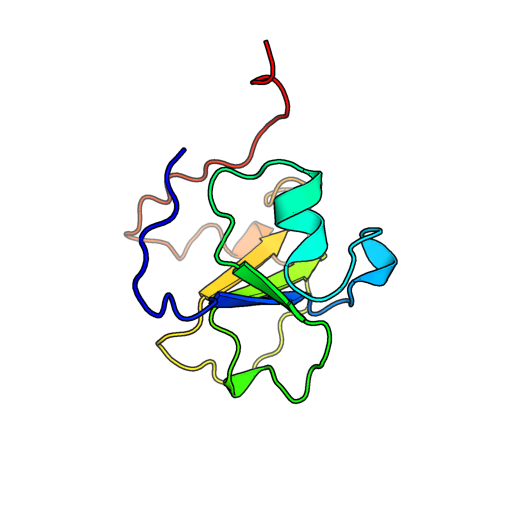0 ? 8.914 5.824 -13.215 1.00 78.94 80 GLU A N 1
ATOM 640 C CA . GLU A 1 80 ? 9.385 5.526 -14.561 1.00 78.94 80 GLU A CA 1
ATOM 641 C C . GLU A 1 80 ? 8.489 4.501 -15.258 1.00 78.94 80 GLU A C 1
ATOM 643 O O . GLU A 1 80 ? 7.908 3.606 -14.640 1.00 78.94 80 GLU A O 1
ATOM 648 N N . SER A 1 81 ? 8.395 4.612 -16.582 1.00 74.88 81 SER A N 1
ATOM 649 C CA . SER A 1 81 ? 7.700 3.607 -17.389 1.00 74.88 81 SER A CA 1
ATOM 650 C C . SER A 1 81 ? 8.482 2.284 -17.406 1.00 74.88 81 SER A C 1
ATOM 652 O O . SER A 1 81 ? 9.709 2.320 -17.523 1.00 74.88 81 SER A O 1
ATOM 654 N N . PRO A 1 82 ? 7.808 1.118 -17.427 1.00 72.25 82 PRO A N 1
ATOM 655 C CA . PRO A 1 82 ? 8.475 -0.188 -17.366 1.00 72.25 82 PRO A CA 1
ATOM 656 C C . PRO A 1 82 ? 9.441 -0.441 -18.532 1.00 72.25 82 PRO A C 1
ATOM 658 O O . PRO A 1 82 ? 10.363 -1.236 -18.407 1.00 72.25 82 PRO A O 1
ATOM 661 N N . TYR A 1 83 ? 9.248 0.241 -19.665 1.00 71.50 83 TYR A N 1
ATOM 662 C CA . TYR A 1 83 ? 10.141 0.150 -20.821 1.00 71.50 83 TYR A CA 1
ATOM 663 C C . TYR A 1 83 ? 11.510 0.799 -20.572 1.00 71.50 83 TYR A C 1
ATOM 665 O O . TYR A 1 83 ? 12.519 0.341 -21.100 1.00 71.50 83 TYR A O 1
ATOM 673 N N . HIS A 1 84 ? 11.540 1.860 -19.763 1.00 70.00 84 HIS A N 1
ATOM 674 C CA . HIS A 1 84 ? 12.746 2.627 -19.451 1.00 70.00 84 HIS A CA 1
ATOM 675 C C . HIS A 1 84 ? 13.383 2.217 -18.119 1.00 70.00 84 HIS A C 1
ATOM 677 O O . HIS A 1 84 ? 14.459 2.702 -17.778 1.00 70.00 84 HIS A O 1
ATOM 683 N N . THR A 1 85 ? 12.752 1.311 -17.370 1.00 68.44 85 THR A N 1
ATOM 684 C CA . THR A 1 85 ? 13.328 0.756 -16.148 1.00 68.44 85 THR A CA 1
ATOM 685 C C . THR A 1 85 ? 14.155 -0.485 -16.483 1.00 68.44 85 THR A C 1
ATOM 687 O O . THR A 1 85 ? 13.659 -1.443 -17.084 1.00 68.44 85 THR A O 1
ATOM 690 N N . GLN A 1 86 ? 15.434 -0.461 -16.099 1.00 62.84 86 GLN A N 1
ATOM 691 C CA . GLN A 1 86 ? 16.327 -1.619 -16.199 1.00 62.84 86 GLN A CA 1
ATOM 692 C C . GLN A 1 86 ? 15.695 -2.813 -15.451 1.00 62.84 86 GLN A C 1
ATOM 694 O O . GLN A 1 86 ? 14.905 -2.613 -14.536 1.00 62.84 86 GLN A O 1
ATOM 699 N N . ASP A 1 87 ? 15.940 -4.041 -15.908 1.00 65.81 87 ASP A N 1
ATOM 700 C CA . ASP A 1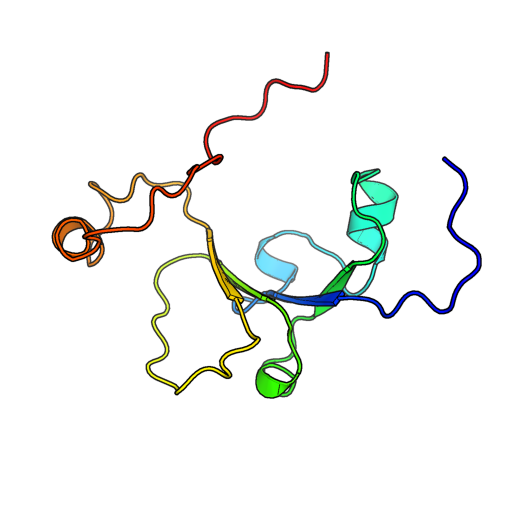 87 ? 15.342 -5.298 -15.404 1.00 65.81 87 ASP A CA 1
ATOM 701 C C . ASP A 1 87 ? 13.843 -5.545 -15.678 1.00 65.81 87 ASP A C 1
ATOM 703 O O . ASP A 1 87 ? 13.406 -6.697 -15.650 1.00 65.81 87 ASP A O 1
ATOM 707 N N . LEU A 1 88 ? 13.051 -4.528 -16.043 1.00 66.56 88 LEU A N 1
ATOM 708 C CA . LEU A 1 88 ? 11.639 -4.703 -16.436 1.00 66.56 88 LEU A CA 1
ATOM 709 C C . LEU A 1 88 ? 11.403 -4.680 -17.948 1.00 66.56 88 LEU A C 1
ATOM 711 O O . LEU A 1 88 ? 10.392 -5.205 -18.424 1.00 66.56 88 LEU A O 1
ATOM 715 N N . SER A 1 89 ? 12.356 -4.157 -18.718 1.00 57.34 89 SER A N 1
ATOM 716 C CA . SER A 1 89 ? 12.306 -4.146 -20.185 1.00 57.34 89 SER A CA 1
ATOM 717 C C . SER A 1 89 ? 12.200 -5.554 -20.798 1.00 57.34 89 SER A C 1
ATOM 719 O O . SER A 1 89 ? 11.603 -5.725 -21.861 1.00 57.34 89 SER A O 1
ATOM 721 N N . SER A 1 90 ? 12.700 -6.584 -20.104 1.00 51.38 90 SER A N 1
ATOM 722 C CA . SER A 1 90 ? 12.613 -7.999 -20.502 1.00 51.38 90 SER A CA 1
ATOM 723 C C . SER A 1 90 ? 11.382 -8.734 -19.942 1.00 51.38 90 SER A C 1
ATOM 725 O O . SER A 1 90 ? 11.016 -9.799 -20.447 1.00 51.38 90 SER A O 1
ATOM 727 N N . ALA A 1 91 ? 10.683 -8.162 -18.952 1.00 53.31 91 ALA A N 1
ATOM 728 C CA . ALA A 1 91 ? 9.481 -8.745 -18.346 1.00 53.31 91 ALA A CA 1
ATOM 729 C C . ALA A 1 91 ? 8.235 -8.636 -19.251 1.00 53.31 91 ALA A C 1
ATOM 731 O O . ALA A 1 91 ? 7.247 -9.348 -19.053 1.00 53.31 91 ALA A O 1
ATOM 732 N N . ALA A 1 92 ? 8.297 -7.794 -20.291 1.00 47.53 92 ALA A N 1
ATOM 733 C CA . ALA A 1 92 ? 7.203 -7.540 -21.229 1.00 47.53 92 ALA A CA 1
ATOM 734 C C . ALA A 1 92 ? 6.756 -8.771 -22.050 1.00 47.53 92 ALA A C 1
ATOM 736 O O . ALA A 1 92 ? 5.686 -8.739 -22.655 1.00 47.53 92 ALA A O 1
ATOM 737 N N . CYS A 1 93 ? 7.507 -9.880 -22.058 1.00 41.66 93 CYS A N 1
ATOM 738 C CA . CYS A 1 93 ? 7.175 -11.058 -22.865 1.00 41.66 93 CYS A CA 1
ATOM 739 C C . CYS A 1 93 ? 7.091 -12.362 -22.054 1.00 41.66 93 CYS A C 1
ATOM 741 O O . CYS A 1 93 ? 7.700 -13.373 -22.397 1.00 41.66 93 CYS A O 1
ATOM 743 N N . LYS A 1 94 ? 6.307 -12.373 -20.970 1.00 36.72 94 LYS A N 1
ATOM 744 C CA . LYS A 1 94 ? 5.790 -13.635 -20.395 1.00 36.72 94 LYS A CA 1
ATOM 745 C C . LYS A 1 94 ? 4.351 -13.575 -19.891 1.00 36.72 94 LYS A C 1
ATOM 747 O O . LYS A 1 94 ? 3.826 -14.584 -19.429 1.00 36.72 94 LYS A O 1
ATOM 752 N N . LEU A 1 95 ? 3.664 -12.445 -20.061 1.00 42.66 95 LEU A N 1
ATOM 753 C CA . LEU A 1 95 ? 2.254 -12.310 -19.703 1.00 42.66 95 LEU A CA 1
ATOM 754 C C . LEU A 1 95 ? 1.335 -12.712 -20.872 1.00 42.66 95 LEU A C 1
ATOM 756 O O . LEU A 1 95 ? 0.548 -11.921 -21.389 1.00 42.66 95 LEU A O 1
ATOM 760 N N . ARG A 1 96 ? 1.391 -13.981 -21.303 1.00 35.53 96 ARG A N 1
ATOM 761 C CA . ARG A 1 96 ? 0.240 -14.551 -22.019 1.00 35.53 96 ARG A CA 1
ATOM 762 C C . ARG A 1 96 ? -0.857 -14.796 -20.982 1.00 35.53 96 ARG A C 1
ATOM 764 O O . ARG A 1 96 ? -0.790 -15.759 -20.233 1.00 35.53 96 ARG A O 1
ATOM 771 N N . ARG A 1 97 ? -1.878 -13.935 -21.020 1.00 34.19 97 ARG A N 1
ATOM 772 C CA . ARG A 1 97 ? -3.154 -14.001 -20.281 1.00 34.19 97 ARG A CA 1
ATOM 773 C C . ARG A 1 97 ? -3.121 -13.564 -18.818 1.00 34.19 97 ARG A C 1
ATOM 775 O O . ARG A 1 97 ? -3.439 -14.353 -17.947 1.00 34.19 97 ARG A O 1
ATOM 782 N N . VAL A 1 98 ? -2.937 -12.275 -18.573 1.00 31.38 98 VAL A N 1
ATOM 783 C CA . VAL A 1 98 ? -3.931 -11.531 -17.785 1.00 31.38 98 VAL A CA 1
ATOM 784 C C . VAL A 1 98 ? -3.948 -10.138 -18.388 1.00 31.38 98 VAL A C 1
ATOM 786 O O . VAL A 1 98 ? -2.943 -9.437 -18.332 1.00 31.38 98 VAL A O 1
ATOM 789 N N . CYS A 1 99 ? -5.056 -9.752 -19.019 1.00 32.38 99 CYS A N 1
ATOM 790 C CA . CYS A 1 99 ? -5.339 -8.350 -19.291 1.00 32.38 99 CYS A CA 1
ATOM 791 C C . CYS A 1 99 ? -5.370 -7.636 -17.936 1.00 32.38 99 CYS A C 1
ATOM 793 O O . CYS A 1 99 ? -6.403 -7.591 -17.270 1.00 32.38 99 CYS A O 1
ATOM 795 N N . LEU A 1 100 ? -4.211 -7.144 -17.494 1.00 34.75 100 LEU A N 1
ATOM 796 C CA . LEU A 1 100 ? -4.144 -6.123 -16.474 1.00 34.75 100 LEU A CA 1
ATOM 797 C C . LEU A 1 100 ? -4.835 -4.907 -17.082 1.00 34.75 100 LEU A C 1
ATOM 799 O O . LEU A 1 100 ? -4.297 -4.252 -17.973 1.00 34.75 100 LEU A O 1
ATOM 803 N N . ASN A 1 101 ? -6.026 -4.605 -16.572 1.00 33.03 101 ASN A N 1
ATOM 804 C CA . ASN A 1 101 ? -6.465 -3.224 -16.459 1.00 33.03 101 ASN A CA 1
ATOM 805 C C . ASN A 1 101 ? -5.448 -2.516 -15.557 1.00 33.03 101 ASN A C 1
ATOM 807 O O . ASN A 1 101 ? -5.609 -2.426 -14.341 1.00 33.03 101 ASN A O 1
ATOM 811 N N . LEU A 1 102 ? -4.348 -2.100 -16.180 1.00 37.91 102 LEU A N 1
ATOM 812 C CA . LEU A 1 102 ? -3.292 -1.286 -15.617 1.00 37.91 102 LEU A CA 1
ATOM 813 C C . LEU A 1 102 ? -3.844 0.137 -15.486 1.00 37.91 102 LEU A C 1
ATOM 815 O O . LEU A 1 102 ? -3.585 1.003 -16.314 1.00 37.91 102 LEU A O 1
ATOM 819 N N . PHE A 1 103 ? -4.664 0.372 -14.464 1.00 34.47 103 PHE A N 1
ATOM 820 C CA . PHE A 1 103 ? -5.025 1.726 -14.057 1.00 34.47 103 PHE A CA 1
ATOM 821 C C . PHE A 1 103 ? -3.918 2.289 -13.174 1.00 34.47 103 PHE A C 1
ATOM 823 O O . PHE A 1 103 ? -4.066 2.336 -11.959 1.00 34.47 103 PHE A O 1
ATOM 830 N N . ILE A 1 104 ? -2.807 2.712 -13.780 1.00 41.81 104 ILE A N 1
ATOM 831 C CA . ILE A 1 104 ? -1.882 3.664 -13.153 1.00 41.81 104 ILE A CA 1
ATOM 832 C C . ILE A 1 104 ? -1.303 4.565 -14.245 1.00 41.81 104 ILE A C 1
ATOM 834 O O . ILE A 1 104 ? -0.233 4.269 -14.754 1.00 41.81 104 ILE A O 1
ATOM 838 N N . VAL A 1 105 ? -2.010 5.653 -14.581 1.00 34.50 105 VAL A N 1
ATOM 839 C CA . VAL A 1 105 ? -1.444 6.921 -15.082 1.00 34.50 105 VAL A CA 1
ATOM 840 C C . VAL A 1 105 ? -2.434 8.059 -14.742 1.00 34.50 105 VAL A C 1
ATOM 842 O O . VAL A 1 105 ? -3.513 8.154 -15.317 1.00 34.50 105 VAL A O 1
ATOM 845 N N . PHE A 1 106 ? -1.985 8.930 -13.834 1.00 31.88 106 PHE A N 1
ATOM 846 C CA . PHE A 1 106 ? -2.267 10.369 -13.683 1.00 31.88 106 PHE A CA 1
ATOM 847 C C . PHE A 1 106 ? -3.310 10.919 -12.679 1.00 31.88 106 PHE A C 1
ATOM 849 O O . PHE A 1 106 ? -4.464 10.492 -12.628 1.00 31.88 106 PHE A O 1
ATOM 856 N N . PRO A 1 107 ? -2.916 11.970 -11.921 1.00 35.12 107 PRO A N 1
ATOM 857 C CA . PRO A 1 107 ? -3.768 12.708 -11.001 1.00 35.12 107 PRO A CA 1
ATOM 858 C C . PRO A 1 107 ? -4.572 13.777 -11.758 1.00 35.12 107 PRO A C 1
ATOM 860 O O . PRO A 1 107 ? -4.112 14.903 -11.894 1.00 35.12 107 PRO A O 1
ATOM 863 N N . GLN A 1 108 ? -5.775 13.463 -12.240 1.00 33.19 108 GLN A N 1
ATOM 864 C CA . GLN A 1 108 ? -6.781 14.468 -12.639 1.00 33.19 108 GLN A CA 1
ATOM 865 C C . GLN A 1 108 ? -8.209 13.916 -12.459 1.00 33.19 108 GLN A C 1
ATOM 867 O O . GLN A 1 108 ? -8.957 13.794 -13.421 1.00 33.19 108 GLN A O 1
ATOM 872 N N . ILE A 1 109 ? -8.604 13.558 -11.231 1.00 35.50 109 ILE A N 1
ATOM 873 C CA . ILE A 1 109 ? -10.014 13.223 -10.912 1.00 35.50 109 ILE A CA 1
ATOM 874 C C . ILE A 1 109 ? -10.489 13.795 -9.560 1.00 35.50 109 ILE A C 1
ATOM 876 O O . ILE A 1 109 ? -11.442 13.336 -8.944 1.00 35.50 109 ILE A O 1
ATOM 880 N N . TRP A 1 110 ? -9.874 14.898 -9.131 1.00 31.92 110 TRP A N 1
ATOM 881 C CA . TRP A 1 110 ? -10.506 15.820 -8.182 1.00 31.92 110 TRP A CA 1
ATOM 882 C C . TRP A 1 110 ? -10.878 17.124 -8.904 1.00 31.92 110 TRP A C 1
ATOM 884 O O . TRP A 1 110 ? -10.238 18.159 -8.725 1.00 31.92 110 TRP A O 1
ATOM 894 N N . ARG A 1 111 ? -11.906 17.040 -9.754 1.00 29.64 111 ARG A N 1
ATOM 895 C CA . ARG A 1 111 ? -12.872 18.106 -10.050 1.00 29.64 111 ARG A CA 1
ATOM 896 C C . ARG A 1 111 ? -14.251 17.479 -10.171 1.00 29.64 111 ARG A C 1
ATOM 898 O O . ARG A 1 111 ? -14.323 16.369 -10.740 1.00 29.64 111 ARG A O 1
#

Radius of gyration: 15.97 Å; chains: 1; bounding box: 39×36×35 Å